Protein AF-A0A914RR86-F1 (afdb_monomer)

Radius of gyration: 35.26 Å; Cα contacts (8 Å, |Δi|>4): 53; chains: 1; bounding box: 55×38×125 Å

Mean predicted aligned error: 13.59 Å

Structure (mmCIF, N/CA/C/O backbone):
data_AF-A0A914RR86-F1
#
_entry.id   AF-A0A914RR86-F1
#
loop_
_atom_site.group_PDB
_atom_site.id
_atom_site.type_symbol
_atom_site.label_atom_id
_atom_site.label_alt_id
_atom_site.label_comp_id
_atom_site.label_asym_id
_atom_site.label_entity_id
_atom_site.label_seq_id
_atom_site.pdbx_PDB_ins_code
_atom_site.Cartn_x
_atom_site.Cartn_y
_atom_site.Cartn_z
_atom_site.occupancy
_atom_site.B_iso_or_equiv
_atom_site.auth_seq_id
_atom_site.auth_comp_id
_atom_site.auth_asym_id
_atom_site.auth_atom_id
_atom_site.pdbx_PDB_model_num
ATOM 1 N N . MET A 1 1 ? -2.344 14.791 76.109 1.00 55.75 1 MET A N 1
ATOM 2 C CA . MET A 1 1 ? -2.454 14.463 74.668 1.00 55.75 1 MET A CA 1
ATOM 3 C C . MET A 1 1 ? -3.786 14.993 74.168 1.00 55.75 1 MET A C 1
ATOM 5 O O . MET A 1 1 ? -4.791 14.742 74.818 1.00 55.75 1 MET A O 1
ATOM 9 N N . ASN A 1 2 ? -3.784 15.798 73.103 1.00 58.53 2 ASN A N 1
ATOM 10 C CA . ASN A 1 2 ? -4.954 16.569 72.677 1.00 58.53 2 ASN A CA 1
ATOM 11 C C . ASN A 1 2 ? -5.891 15.693 71.819 1.00 58.53 2 ASN A C 1
ATOM 13 O O . ASN A 1 2 ? -5.627 15.469 70.638 1.00 58.53 2 ASN A O 1
ATOM 17 N N . PHE A 1 3 ? -6.939 15.140 72.439 1.00 63.69 3 PHE A N 1
ATOM 18 C CA . PHE A 1 3 ? -7.850 14.145 71.844 1.00 63.69 3 PHE A CA 1
ATOM 19 C C . PHE A 1 3 ? -8.609 14.672 70.611 1.00 63.69 3 PHE A C 1
ATOM 21 O O . PHE A 1 3 ? -8.904 13.914 69.688 1.00 63.69 3 PHE A O 1
ATOM 28 N N . GLU A 1 4 ? -8.869 15.980 70.546 1.00 71.94 4 GLU A N 1
ATOM 29 C CA . GLU A 1 4 ? -9.559 16.614 69.414 1.00 71.94 4 GLU A CA 1
ATOM 30 C C . GLU A 1 4 ? -8.724 16.617 68.124 1.00 71.94 4 GLU A C 1
ATOM 32 O O . GLU A 1 4 ? -9.262 16.402 67.036 1.00 71.94 4 GLU A O 1
ATOM 37 N N . GLY A 1 5 ? -7.399 16.775 68.234 1.00 72.62 5 GLY A N 1
ATOM 38 C CA . GLY A 1 5 ? -6.499 16.774 67.075 1.00 72.62 5 GLY A CA 1
ATOM 39 C C . GLY A 1 5 ? -6.390 15.402 66.403 1.00 72.62 5 GLY A C 1
ATOM 40 O O . GLY A 1 5 ? -6.301 15.309 65.179 1.00 72.62 5 GLY A O 1
ATOM 41 N N . VAL A 1 6 ? -6.465 14.323 67.188 1.00 73.88 6 VAL A N 1
ATOM 42 C CA . VAL A 1 6 ? -6.421 12.942 66.675 1.00 73.88 6 VAL A CA 1
ATOM 43 C C . VAL A 1 6 ? -7.702 12.606 65.900 1.00 73.88 6 VAL A C 1
ATOM 45 O O . VAL A 1 6 ? -7.628 12.033 64.813 1.00 73.88 6 VAL A O 1
ATOM 48 N N . ASN A 1 7 ? -8.866 13.037 66.397 1.00 76.38 7 ASN A N 1
ATOM 49 C CA . ASN A 1 7 ? -10.151 12.837 65.720 1.00 76.38 7 ASN A CA 1
ATOM 50 C C . ASN A 1 7 ? -10.254 13.611 64.398 1.00 76.38 7 ASN A C 1
ATOM 52 O O . ASN A 1 7 ? -10.727 13.057 63.405 1.00 76.38 7 ASN A O 1
ATOM 56 N N . GLN A 1 8 ? -9.772 14.858 64.339 1.00 79.25 8 GLN A N 1
ATOM 57 C CA . GLN A 1 8 ? -9.746 15.611 63.077 1.00 79.25 8 GLN A CA 1
ATOM 58 C C . GLN A 1 8 ? -8.849 14.945 62.022 1.00 79.25 8 GLN A C 1
ATOM 60 O O . GLN A 1 8 ? -9.222 14.884 60.849 1.00 79.25 8 GLN A O 1
ATOM 65 N N . CYS A 1 9 ? -7.704 14.393 62.435 1.00 74.00 9 CYS A N 1
ATOM 66 C CA . CYS A 1 9 ? -6.780 13.701 61.538 1.00 74.00 9 CYS A CA 1
ATOM 67 C C . CYS A 1 9 ? -7.392 12.401 60.979 1.00 74.00 9 CYS A C 1
ATOM 69 O O . CYS A 1 9 ? -7.336 12.152 59.774 1.00 74.00 9 CYS A O 1
ATOM 71 N N . LEU A 1 10 ? -8.072 11.621 61.828 1.00 76.94 10 LEU A N 1
ATOM 72 C CA . LEU A 1 10 ? -8.816 10.419 61.427 1.00 76.94 10 LEU A CA 1
ATOM 73 C C . LEU A 1 10 ? -9.926 10.727 60.410 1.00 7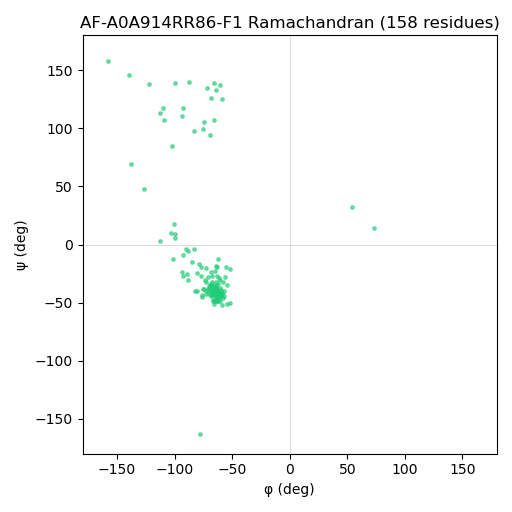6.94 10 LEU A C 1
ATOM 75 O O . LEU A 1 10 ? -10.061 10.029 59.402 1.00 76.94 10 LEU A O 1
ATOM 79 N N . VAL A 1 11 ? -10.686 11.805 60.624 1.00 79.50 11 VAL A N 1
ATOM 80 C CA . VAL A 1 11 ? -11.736 12.240 59.688 1.00 79.50 11 VAL A CA 1
ATOM 81 C C . VAL A 1 11 ? -11.138 12.717 58.359 1.00 79.50 11 VAL A C 1
ATOM 83 O O . VAL A 1 11 ? -11.670 12.390 57.296 1.00 79.50 11 VAL A O 1
ATOM 86 N N . ALA A 1 12 ? -10.021 13.449 58.384 1.00 79.38 12 ALA A N 1
ATOM 87 C CA . ALA A 1 12 ? -9.334 13.894 57.171 1.00 79.38 12 ALA A CA 1
ATOM 88 C C . ALA A 1 12 ? -8.814 12.710 56.334 1.00 79.38 12 ALA A C 1
ATOM 90 O O . ALA A 1 12 ? -9.043 12.672 55.123 1.00 79.38 12 ALA A O 1
ATOM 91 N N . MET A 1 13 ? -8.204 11.703 56.970 1.00 77.62 13 MET A N 1
ATOM 92 C CA . MET A 1 13 ? -7.744 10.485 56.290 1.00 77.62 13 MET A CA 1
ATOM 93 C C . MET A 1 13 ? -8.902 9.697 55.661 1.00 77.62 13 MET A C 1
ATOM 95 O O . MET A 1 13 ? -8.784 9.253 54.519 1.00 77.62 13 MET A O 1
ATOM 99 N N . GLY A 1 14 ? -10.044 9.586 56.351 1.00 79.94 14 GLY A N 1
ATOM 100 C CA . GLY A 1 14 ? -11.248 8.947 55.808 1.00 79.94 14 GLY A CA 1
ATOM 101 C C . GLY A 1 14 ? -11.837 9.675 54.591 1.00 79.94 14 GLY A C 1
ATOM 102 O O . GLY A 1 14 ? -12.328 9.043 53.657 1.00 79.94 14 GLY A O 1
ATOM 103 N N . ARG A 1 15 ? -11.754 11.011 54.552 1.00 79.94 15 ARG A N 1
ATOM 104 C CA . ARG A 1 15 ? -12.207 11.810 53.396 1.00 79.94 15 ARG A CA 1
ATOM 105 C C . ARG A 1 15 ? -11.286 11.646 52.189 1.00 79.94 15 ARG A C 1
ATOM 107 O O . ARG A 1 15 ? -11.779 11.566 51.065 1.00 79.94 15 ARG A O 1
ATOM 114 N N . ILE A 1 16 ? -9.975 11.564 52.416 1.00 80.12 16 ILE A N 1
ATOM 115 C CA . ILE A 1 16 ? -8.980 11.352 51.357 1.00 80.12 16 ILE A CA 1
ATOM 116 C C . ILE A 1 16 ? -9.114 9.942 50.770 1.00 80.12 16 ILE A C 1
ATOM 118 O O . ILE A 1 16 ? -9.149 9.804 49.550 1.00 80.12 16 ILE A O 1
ATOM 122 N N . SER A 1 17 ? -9.268 8.907 51.602 1.00 81.75 17 SER A N 1
ATOM 123 C CA . SER A 1 17 ? -9.444 7.528 51.122 1.00 81.75 17 SER A CA 1
ATOM 124 C C . SER A 1 17 ? -10.763 7.327 50.367 1.00 81.75 17 SER A C 1
ATOM 126 O O . SER A 1 17 ? -10.790 6.660 49.335 1.00 81.75 17 SER A O 1
ATOM 128 N N . ALA A 1 18 ? -11.856 7.954 50.815 1.00 82.25 18 ALA A N 1
ATOM 129 C CA . ALA A 1 18 ? -13.129 7.928 50.098 1.00 82.25 18 ALA A CA 1
ATOM 130 C C . ALA A 1 18 ? -13.048 8.653 48.742 1.00 82.25 18 ALA A C 1
ATOM 132 O O . ALA A 1 18 ? -13.657 8.214 47.763 1.00 82.25 18 ALA A O 1
ATOM 133 N N . PHE A 1 19 ? -12.289 9.751 48.674 1.00 87.19 19 PHE A N 1
ATOM 134 C CA . PHE A 1 19 ? -12.046 10.488 47.436 1.00 87.19 19 PHE A CA 1
ATOM 135 C C . PHE A 1 19 ? -11.218 9.670 46.437 1.00 87.19 19 PHE A C 1
ATOM 137 O O . PHE A 1 19 ? -11.633 9.525 45.286 1.00 87.19 19 PHE A O 1
ATOM 144 N N . THR A 1 20 ? -10.099 9.078 46.869 1.00 87.50 20 THR A N 1
ATOM 145 C CA . THR A 1 20 ? -9.252 8.253 45.993 1.00 87.50 20 THR A CA 1
ATOM 146 C C . THR A 1 20 ? -9.978 6.991 45.533 1.00 87.50 20 THR A C 1
ATOM 148 O O . THR A 1 20 ? -9.947 6.673 44.347 1.00 87.50 20 THR A O 1
ATOM 151 N N . TRP A 1 21 ? -10.732 6.331 46.419 1.00 87.12 21 TRP A N 1
ATOM 152 C CA . TRP A 1 21 ? -11.583 5.191 46.065 1.00 87.12 21 TRP A CA 1
ATOM 153 C C . TRP A 1 21 ? -12.619 5.551 44.993 1.00 87.12 2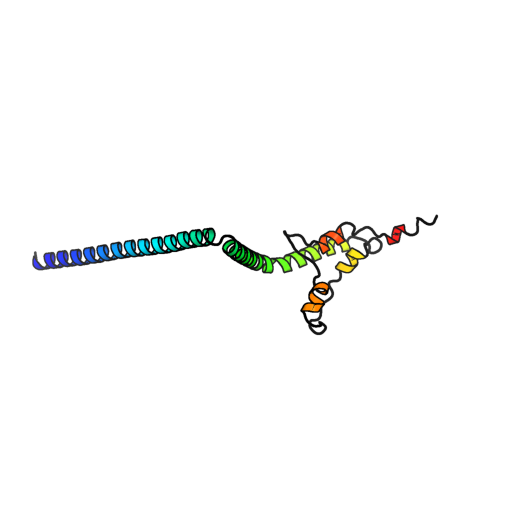1 TRP A C 1
ATOM 155 O O . TRP A 1 21 ? -12.765 4.844 43.995 1.00 87.12 21 TRP A O 1
ATOM 165 N N . ARG A 1 22 ? -13.309 6.691 45.149 1.00 90.00 22 ARG A N 1
ATOM 166 C CA . ARG A 1 22 ? -14.285 7.180 44.162 1.00 90.00 22 ARG A CA 1
ATOM 167 C C . ARG A 1 22 ? -13.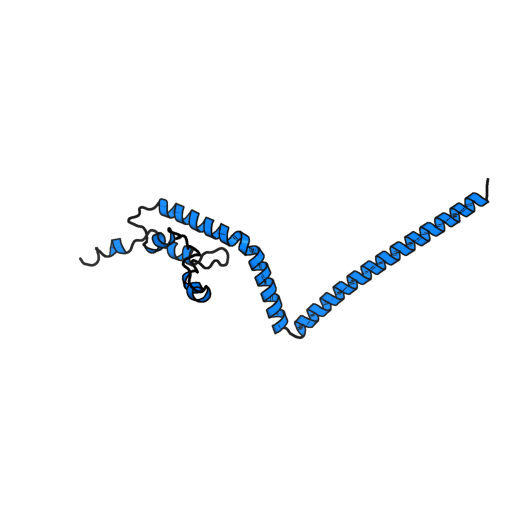633 7.439 42.804 1.00 90.00 22 ARG A C 1
ATOM 169 O O . ARG A 1 22 ? -14.229 7.112 41.780 1.00 90.00 22 ARG A O 1
ATOM 176 N N . TRP A 1 23 ? -12.440 8.027 42.795 1.00 91.94 23 TRP A N 1
ATOM 177 C CA . TRP A 1 23 ? -11.713 8.347 41.569 1.00 91.94 23 TRP A CA 1
ATOM 178 C C . TRP A 1 23 ? -11.251 7.081 40.833 1.00 91.94 23 TRP A C 1
ATOM 180 O O . TRP A 1 23 ? -11.468 6.970 39.629 1.00 91.94 23 TRP A O 1
ATOM 190 N N . CYS A 1 24 ? -10.733 6.081 41.556 1.00 92.38 24 CYS A N 1
ATOM 191 C CA . CYS A 1 24 ? -10.375 4.777 40.989 1.00 92.38 24 CYS A CA 1
ATOM 192 C C . CYS A 1 24 ? -11.576 4.064 40.353 1.00 92.38 24 CYS A C 1
ATOM 194 O O . CYS A 1 24 ? -11.460 3.552 39.243 1.00 92.38 24 CYS A O 1
ATOM 196 N N . LEU A 1 25 ? -12.743 4.068 41.010 1.00 90.94 25 LEU A N 1
ATOM 197 C CA . LEU A 1 25 ? -13.961 3.482 40.438 1.00 90.94 25 LEU A CA 1
ATOM 198 C C . LEU A 1 25 ? -14.375 4.185 39.142 1.00 90.94 25 LEU A C 1
ATOM 200 O O . LEU A 1 25 ? -14.636 3.522 38.145 1.00 90.94 25 LEU A O 1
ATOM 204 N N . ARG A 1 26 ? -14.357 5.524 39.124 1.00 92.62 26 ARG A N 1
ATOM 205 C CA . ARG A 1 26 ? -14.680 6.295 37.914 1.00 92.62 26 ARG A CA 1
ATOM 206 C C . ARG A 1 26 ? -13.706 6.047 36.774 1.00 92.62 26 ARG A C 1
ATOM 208 O O . ARG A 1 26 ? -14.129 5.981 35.626 1.00 92.62 26 ARG A O 1
ATOM 215 N N . PHE A 1 27 ? -12.422 5.908 37.084 1.00 94.44 27 PHE A N 1
ATOM 216 C CA . PHE A 1 27 ? -11.411 5.559 36.097 1.00 94.44 27 PHE A CA 1
ATOM 217 C C . PHE A 1 27 ? -11.686 4.172 35.504 1.00 94.44 27 PHE A C 1
ATOM 219 O O . PHE A 1 27 ? -11.721 4.024 34.286 1.00 94.44 27 PHE A O 1
ATOM 226 N N . VAL A 1 28 ? -11.965 3.173 36.345 1.00 94.81 28 VAL A N 1
ATOM 227 C CA . VAL A 1 28 ? -12.327 1.821 35.890 1.00 94.81 28 VAL A CA 1
ATOM 228 C C . VAL A 1 28 ? -13.594 1.839 35.032 1.00 94.81 28 VAL A C 1
ATOM 230 O O . VAL A 1 28 ? -13.613 1.213 33.975 1.00 94.81 28 VAL A O 1
ATOM 233 N N . ASP A 1 29 ? -14.631 2.569 35.442 1.00 95.25 29 ASP A N 1
ATOM 234 C CA . ASP A 1 29 ? -15.875 2.686 34.675 1.00 95.25 29 ASP A CA 1
ATOM 235 C C . ASP A 1 29 ? -15.658 3.392 33.330 1.00 95.25 29 ASP A C 1
ATOM 237 O O . ASP A 1 29 ? -16.193 2.958 32.313 1.00 95.25 29 ASP A O 1
ATOM 241 N N . TYR A 1 30 ? -14.816 4.428 33.289 1.00 94.94 30 TYR A N 1
ATOM 242 C CA . TYR A 1 30 ? -14.436 5.099 32.047 1.00 94.94 30 TYR A CA 1
ATOM 243 C C . TYR A 1 30 ? -13.743 4.143 31.071 1.00 94.94 30 TYR A C 1
ATOM 245 O O . TYR A 1 30 ? -14.143 4.052 29.912 1.00 94.94 30 TYR A O 1
ATOM 253 N N . TRP A 1 31 ? -12.756 3.374 31.539 1.00 97.12 31 TRP A N 1
ATOM 254 C CA . TRP A 1 31 ? -12.071 2.390 30.696 1.00 97.12 31 TRP A CA 1
ATOM 255 C C . TRP A 1 31 ? -12.987 1.255 30.245 1.00 97.12 31 TRP A C 1
ATOM 257 O O . TRP A 1 31 ? -12.877 0.805 29.105 1.00 97.12 31 TRP A O 1
ATOM 267 N N . LYS A 1 32 ? -13.920 0.816 31.099 1.00 95.44 32 LYS A N 1
ATOM 268 C CA . LYS A 1 32 ? -14.959 -0.144 30.703 1.00 95.44 32 LYS A CA 1
ATOM 269 C C . LYS A 1 32 ? -15.837 0.416 29.589 1.00 95.44 32 LYS A C 1
ATOM 271 O O . LYS A 1 32 ? -16.076 -0.295 28.619 1.00 95.44 32 LYS A O 1
ATOM 276 N N . ASN A 1 33 ? -16.275 1.668 29.702 1.00 96.06 33 ASN A N 1
ATOM 277 C CA . ASN A 1 33 ? -17.107 2.309 28.686 1.00 96.06 33 ASN A CA 1
ATOM 278 C C . ASN A 1 33 ? -16.350 2.477 27.367 1.00 96.06 33 ASN A C 1
ATOM 280 O O . ASN A 1 33 ? -16.865 2.070 26.334 1.00 96.06 33 ASN A O 1
ATOM 284 N N . ILE A 1 34 ? -15.097 2.941 27.409 1.00 95.75 34 ILE A N 1
ATOM 285 C CA . ILE A 1 34 ? -14.226 3.000 26.225 1.00 95.75 34 ILE A CA 1
ATOM 286 C C . ILE A 1 34 ? -14.115 1.631 25.562 1.00 95.75 34 ILE A C 1
ATOM 288 O O . ILE A 1 34 ? -14.318 1.502 24.357 1.00 95.75 34 ILE A O 1
ATOM 292 N N . GLY A 1 35 ? -13.785 0.596 26.338 1.00 96.06 35 GLY A N 1
ATOM 293 C CA . GLY A 1 35 ? -13.639 -0.751 25.798 1.00 96.06 35 GLY A CA 1
ATOM 294 C C . GLY A 1 35 ? -14.935 -1.249 25.161 1.00 96.06 35 GLY A C 1
ATOM 295 O O . GLY A 1 35 ? -14.908 -1.879 24.104 1.00 96.06 3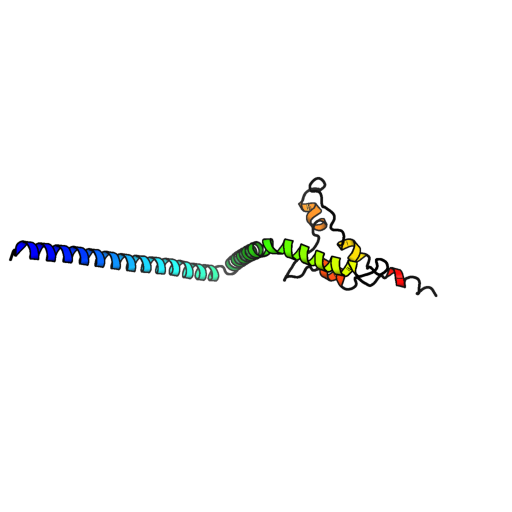5 GLY A O 1
ATOM 296 N N . ASN A 1 36 ? -16.074 -0.933 25.775 1.00 96.25 36 ASN A N 1
ATOM 297 C CA . ASN A 1 36 ? -17.379 -1.316 25.262 1.00 96.25 36 ASN A CA 1
ATOM 298 C C . ASN A 1 36 ? -17.757 -0.548 23.982 1.00 96.25 36 ASN A C 1
ATOM 300 O O . ASN A 1 36 ? -18.324 -1.150 23.071 1.00 96.25 36 ASN A O 1
ATOM 304 N N . ASP A 1 37 ? -17.381 0.725 23.861 1.00 95.75 37 ASP A N 1
ATOM 305 C CA . ASP A 1 37 ? -17.583 1.521 22.645 1.00 95.75 37 ASP A CA 1
ATOM 306 C C . ASP A 1 37 ? -16.764 0.963 21.476 1.00 95.75 37 ASP A C 1
ATOM 308 O O . ASP A 1 37 ? -17.314 0.680 20.411 1.00 95.75 37 ASP A O 1
ATOM 312 N N . TYR A 1 38 ? -15.472 0.684 21.681 1.00 93.31 38 TYR A N 1
ATOM 313 C CA . TYR A 1 38 ? -14.639 0.056 20.647 1.00 93.31 38 TYR A CA 1
ATOM 314 C C . TYR A 1 38 ? -15.148 -1.335 20.260 1.00 93.31 38 TYR A C 1
ATOM 316 O O . TYR A 1 38 ? -15.170 -1.685 19.080 1.00 93.31 38 TYR A O 1
ATOM 324 N N . ARG A 1 39 ? -15.605 -2.129 21.237 1.00 94.94 39 ARG A N 1
ATOM 325 C CA . ARG A 1 39 ? -16.240 -3.424 20.969 1.00 94.94 39 ARG A CA 1
ATOM 326 C C . ARG A 1 39 ? -17.485 -3.263 20.099 1.00 94.94 39 ARG A C 1
ATOM 328 O O . ARG A 1 39 ? -17.670 -4.057 19.181 1.00 94.94 39 ARG A O 1
ATOM 335 N N . THR A 1 40 ? -18.316 -2.265 20.384 1.00 95.56 40 THR A N 1
ATOM 336 C CA . THR A 1 40 ? -19.548 -1.984 19.633 1.00 95.56 40 THR A CA 1
ATOM 337 C C . THR A 1 40 ? -19.222 -1.630 18.187 1.00 95.56 40 THR A C 1
ATOM 339 O O . THR A 1 40 ? -19.725 -2.288 17.284 1.00 95.56 40 THR A O 1
ATOM 342 N N . VAL A 1 41 ? -18.268 -0.720 17.963 1.00 95.56 41 VAL A N 1
ATOM 343 C CA . VAL A 1 41 ? -17.795 -0.372 16.612 1.00 95.56 41 VAL A CA 1
ATOM 344 C C . VAL A 1 41 ? -17.277 -1.601 15.863 1.00 95.56 41 VAL A C 1
ATOM 346 O O . VAL A 1 41 ? -17.625 -1.803 14.705 1.00 95.56 41 VAL A O 1
ATOM 349 N N . CYS A 1 42 ? -16.484 -2.465 16.504 1.00 92.69 42 CYS A N 1
ATOM 350 C CA . CYS A 1 42 ? -16.001 -3.692 15.864 1.00 92.69 42 CYS A CA 1
ATOM 351 C C . CYS A 1 42 ? -17.146 -4.633 15.460 1.00 92.69 42 CYS A C 1
ATOM 353 O O . CYS A 1 42 ? -17.126 -5.194 14.363 1.00 92.69 42 CYS A O 1
ATOM 355 N N . VAL A 1 43 ? -18.140 -4.814 16.333 1.00 94.69 43 VAL A N 1
ATOM 356 C CA . VAL A 1 43 ? -19.317 -5.645 16.042 1.00 94.69 43 VAL A CA 1
ATOM 357 C C . VAL A 1 43 ? -20.129 -5.047 14.892 1.00 94.69 43 VAL A C 1
ATOM 359 O O . VAL A 1 43 ? -20.513 -5.792 13.991 1.00 94.69 43 VAL A O 1
ATOM 362 N N . ASP A 1 44 ? -20.303 -3.727 14.863 1.00 92.75 44 ASP A N 1
ATOM 363 C CA . ASP A 1 44 ? -21.024 -3.018 13.803 1.00 92.75 44 ASP A CA 1
ATOM 364 C C . ASP A 1 44 ? -20.288 -3.084 12.461 1.00 92.75 44 ASP A C 1
ATOM 366 O O . ASP A 1 44 ? -20.912 -3.312 11.427 1.00 92.75 44 ASP A O 1
ATOM 370 N N . VAL A 1 45 ? -18.955 -2.969 12.453 1.00 91.25 45 VAL A N 1
ATOM 371 C CA . VAL A 1 45 ? -18.134 -3.139 11.241 1.00 91.25 45 VAL A CA 1
ATOM 372 C C . VAL A 1 45 ? -18.282 -4.558 10.691 1.00 91.25 45 VAL A C 1
ATOM 374 O O . VAL A 1 45 ? -18.515 -4.739 9.495 1.00 91.25 45 VAL A O 1
ATOM 377 N N . ILE A 1 46 ? -18.199 -5.577 11.553 1.00 92.94 46 ILE A N 1
ATOM 378 C CA . ILE A 1 46 ? -18.388 -6.977 11.147 1.00 92.94 46 ILE A CA 1
ATOM 379 C C . ILE A 1 46 ? -19.818 -7.203 10.634 1.00 92.94 46 ILE A C 1
ATOM 381 O O . ILE A 1 46 ? -20.003 -7.891 9.627 1.00 92.94 46 ILE A O 1
ATOM 385 N N . GLY A 1 47 ? -20.818 -6.621 11.300 1.00 91.75 47 GLY A N 1
ATOM 386 C CA . GLY A 1 47 ? -22.214 -6.637 10.869 1.00 91.75 47 GLY A CA 1
ATOM 387 C C . GLY A 1 47 ? -22.387 -6.016 9.485 1.00 91.75 47 GLY A C 1
ATOM 388 O O . GLY A 1 47 ? -22.879 -6.680 8.575 1.00 91.75 47 GLY A O 1
ATOM 389 N N . GLY A 1 48 ? -21.872 -4.804 9.277 1.00 88.38 48 GLY A N 1
ATOM 390 C CA . GLY A 1 48 ? -21.927 -4.094 7.998 1.00 88.38 48 GLY A CA 1
ATOM 391 C C . GLY A 1 48 ? -21.234 -4.844 6.855 1.00 88.38 48 GLY A C 1
ATOM 392 O O . GLY A 1 48 ? -21.754 -4.886 5.736 1.00 88.38 48 GLY A O 1
ATOM 393 N N . CYS A 1 49 ? -20.113 -5.516 7.138 1.00 89.00 49 CYS A N 1
ATOM 394 C CA . CYS A 1 49 ? -19.444 -6.402 6.182 1.00 89.00 49 CYS A CA 1
ATOM 395 C C . CYS A 1 49 ? -20.305 -7.615 5.796 1.00 89.00 49 CYS A C 1
ATOM 397 O O . CYS A 1 49 ? -20.286 -8.027 4.637 1.00 89.00 49 CYS A O 1
ATOM 399 N N . LYS A 1 50 ? -21.072 -8.182 6.737 1.00 92.25 50 LYS A N 1
ATOM 400 C CA . LYS A 1 50 ? -21.986 -9.305 6.467 1.00 92.25 50 LYS A CA 1
ATOM 401 C C . LYS A 1 50 ? -23.253 -8.871 5.734 1.00 92.25 50 LYS A C 1
ATOM 403 O O . LYS A 1 50 ? -23.715 -9.593 4.858 1.00 92.25 50 LYS A O 1
ATOM 408 N N . GLU A 1 51 ? -23.804 -7.709 6.069 1.00 94.62 51 GLU A N 1
ATOM 409 C CA . GLU A 1 51 ? -25.031 -7.192 5.454 1.00 94.62 51 GLU A CA 1
ATOM 410 C C . GLU A 1 51 ? -24.832 -6.807 3.987 1.00 94.62 51 GLU A C 1
ATOM 412 O O . GLU A 1 51 ? -25.724 -6.996 3.159 1.00 94.62 51 GLU A O 1
ATOM 417 N N . ARG A 1 52 ? -23.676 -6.221 3.653 1.00 92.19 52 ARG A N 1
ATOM 418 C CA . ARG A 1 52 ? -23.395 -5.702 2.307 1.00 92.19 52 ARG A CA 1
ATOM 419 C C . ARG A 1 52 ? -21.973 -6.050 1.873 1.00 92.19 52 ARG A C 1
ATOM 421 O O . ARG A 1 52 ? -21.157 -5.139 1.694 1.00 92.19 52 ARG A O 1
ATOM 428 N N . PRO A 1 53 ? -21.683 -7.338 1.620 1.00 91.44 53 PRO A N 1
ATOM 429 C CA . PRO A 1 53 ? -20.326 -7.803 1.348 1.00 91.44 53 PRO A CA 1
ATOM 430 C C . PRO A 1 53 ? -19.700 -7.081 0.154 1.00 91.44 53 PRO A C 1
ATOM 432 O O . PRO A 1 53 ? -18.560 -6.649 0.238 1.00 91.44 53 PRO A O 1
ATOM 435 N N . VAL A 1 54 ? -20.468 -6.836 -0.913 1.00 94.00 54 VAL A N 1
ATOM 436 C CA . VAL A 1 54 ? -19.965 -6.157 -2.121 1.00 94.00 54 VAL A CA 1
ATOM 437 C C . VAL A 1 54 ? -19.587 -4.694 -1.858 1.00 94.00 54 VAL A C 1
ATOM 439 O O . VAL A 1 54 ? -18.588 -4.206 -2.374 1.00 94.00 54 VAL A O 1
ATOM 442 N N . LYS A 1 55 ? -20.360 -3.961 -1.045 1.00 89.75 55 LYS A N 1
ATOM 443 C CA . LYS A 1 55 ? -20.034 -2.557 -0.735 1.00 89.75 55 LYS A CA 1
ATOM 444 C C . LYS A 1 55 ? -18.841 -2.464 0.210 1.00 89.75 55 LYS A C 1
ATOM 446 O O . LYS A 1 55 ? -17.983 -1.611 0.013 1.00 89.75 55 LYS A O 1
ATOM 451 N N . ALA A 1 56 ? -18.777 -3.355 1.198 1.00 92.31 56 ALA A N 1
ATOM 452 C CA . ALA A 1 56 ? -17.655 -3.432 2.123 1.00 92.31 56 ALA A CA 1
ATOM 453 C C . ALA A 1 56 ? -16.348 -3.772 1.398 1.00 92.31 56 ALA A C 1
ATOM 455 O O . ALA A 1 56 ? -15.341 -3.111 1.638 1.00 92.31 56 ALA A O 1
ATOM 456 N N . THR A 1 57 ? -16.364 -4.731 0.463 1.00 92.12 57 THR A N 1
ATOM 457 C CA . THR A 1 57 ? -15.171 -5.070 -0.322 1.00 92.12 57 THR A CA 1
ATOM 458 C C . THR A 1 57 ? -14.723 -3.912 -1.200 1.00 92.12 57 THR A C 1
ATOM 460 O O . THR A 1 57 ? -13.538 -3.613 -1.187 1.00 92.12 57 THR A O 1
ATOM 463 N N . MET A 1 58 ? -15.636 -3.210 -1.885 1.00 94.38 58 MET A N 1
ATOM 464 C CA . MET A 1 58 ? -15.286 -2.023 -2.684 1.00 94.38 58 MET A CA 1
ATOM 465 C C . MET A 1 58 ? -14.633 -0.913 -1.848 1.00 94.38 58 MET A C 1
ATOM 467 O O . MET A 1 58 ? -13.662 -0.298 -2.281 1.00 94.38 58 MET A O 1
ATOM 471 N N . ILE A 1 59 ? -15.149 -0.648 -0.645 1.00 90.19 59 ILE A N 1
ATOM 472 C CA . ILE A 1 59 ? -14.586 0.376 0.247 1.00 90.19 59 ILE A CA 1
ATOM 473 C C . ILE A 1 59 ? -13.230 -0.079 0.802 1.00 90.19 59 ILE A C 1
ATOM 475 O O . ILE A 1 59 ? -12.285 0.708 0.837 1.00 90.19 59 ILE A O 1
ATOM 479 N N . ALA A 1 60 ? -13.110 -1.347 1.205 1.00 93.00 60 ALA A N 1
ATOM 480 C CA . ALA A 1 60 ? -11.870 -1.905 1.735 1.00 93.00 60 ALA A CA 1
ATOM 481 C C . ALA A 1 60 ? -10.753 -1.930 0.681 1.00 93.00 60 ALA A C 1
ATOM 483 O O . ALA A 1 60 ? -9.622 -1.554 0.986 1.00 93.00 60 ALA A O 1
ATOM 484 N N . THR A 1 61 ? -11.059 -2.314 -0.563 1.00 93.38 61 THR A N 1
ATOM 485 C CA . THR A 1 61 ? -10.087 -2.276 -1.662 1.00 93.38 61 THR A CA 1
ATOM 486 C C . THR A 1 61 ? -9.681 -0.848 -2.003 1.00 93.38 61 THR A C 1
ATOM 488 O O . THR A 1 61 ? -8.495 -0.604 -2.202 1.00 93.38 61 THR A O 1
ATOM 491 N N . ALA A 1 62 ? -10.613 0.109 -2.008 1.00 94.25 62 ALA A N 1
ATOM 492 C CA . ALA A 1 62 ? -10.293 1.519 -2.235 1.00 94.25 62 ALA A CA 1
ATOM 493 C C . ALA A 1 62 ? -9.371 2.091 -1.141 1.00 94.25 62 ALA A C 1
ATOM 495 O O . ALA A 1 62 ? -8.381 2.753 -1.452 1.00 94.25 62 ALA A O 1
ATOM 496 N N . LEU A 1 63 ? -9.648 1.794 0.133 1.00 91.81 63 LEU A N 1
ATOM 497 C CA . LEU A 1 63 ? -8.792 2.184 1.260 1.00 91.81 63 LEU A CA 1
ATOM 498 C C . LEU A 1 63 ? -7.404 1.540 1.182 1.00 91.81 63 LEU A C 1
ATOM 500 O O . LEU A 1 63 ? -6.404 2.223 1.390 1.00 91.81 63 LEU A O 1
ATOM 504 N N . ALA A 1 64 ? -7.332 0.249 0.849 1.00 90.56 64 ALA A N 1
ATOM 505 C CA . ALA A 1 64 ? -6.064 -0.452 0.674 1.00 90.56 64 ALA A CA 1
ATOM 506 C C . ALA A 1 64 ? -5.248 0.126 -0.492 1.00 90.56 64 ALA A C 1
ATOM 508 O O . ALA A 1 64 ? -4.045 0.330 -0.351 1.00 90.56 64 ALA A O 1
ATOM 509 N N . ALA A 1 65 ? -5.896 0.449 -1.615 1.00 87.56 65 ALA A N 1
ATOM 510 C CA . ALA A 1 65 ? -5.251 1.079 -2.761 1.00 87.56 65 ALA A CA 1
ATOM 511 C C . ALA A 1 65 ? -4.721 2.480 -2.424 1.00 87.56 65 ALA A C 1
ATOM 513 O O . ALA A 1 65 ? -3.593 2.800 -2.785 1.00 87.56 65 ALA A O 1
ATOM 514 N N . LEU A 1 66 ? -5.486 3.293 -1.687 1.00 84.19 66 LEU A N 1
ATOM 515 C CA . LEU A 1 66 ? -5.041 4.610 -1.218 1.00 84.19 66 LEU A CA 1
ATOM 516 C C . LEU A 1 66 ? -3.851 4.509 -0.260 1.00 84.19 66 LEU A C 1
ATOM 518 O O . LEU A 1 66 ? -2.888 5.258 -0.407 1.00 84.19 66 LEU A O 1
ATOM 522 N N . ALA A 1 67 ? -3.891 3.574 0.691 1.00 86.31 67 ALA A N 1
ATOM 523 C CA . ALA A 1 67 ? -2.785 3.340 1.616 1.00 86.31 67 ALA A CA 1
ATOM 524 C C . ALA A 1 67 ? -1.525 2.848 0.885 1.00 86.31 67 ALA A C 1
ATOM 526 O O . ALA A 1 67 ? -0.427 3.336 1.148 1.00 86.31 67 ALA A O 1
ATOM 527 N N . TYR A 1 68 ? -1.686 1.930 -0.071 1.00 80.25 68 TYR A N 1
ATOM 528 C CA . TYR A 1 68 ? -0.594 1.443 -0.909 1.00 80.25 68 TYR A CA 1
ATOM 529 C C . TYR A 1 68 ? -0.006 2.559 -1.777 1.00 80.25 68 TYR A C 1
ATOM 531 O O . TYR A 1 68 ? 1.208 2.726 -1.817 1.00 80.25 68 TYR A O 1
ATOM 539 N N . ALA A 1 69 ? -0.851 3.372 -2.414 1.00 74.38 69 ALA A N 1
ATOM 540 C CA . ALA A 1 69 ? -0.413 4.505 -3.218 1.00 74.38 69 ALA A CA 1
ATOM 541 C C . ALA A 1 69 ? 0.323 5.550 -2.368 1.00 74.38 69 ALA A C 1
ATOM 543 O O . ALA A 1 69 ? 1.385 6.005 -2.771 1.00 74.38 69 ALA A O 1
ATOM 544 N N . ALA A 1 70 ? -0.181 5.889 -1.178 1.00 74.75 70 ALA A N 1
ATOM 545 C CA . ALA A 1 70 ? 0.484 6.827 -0.271 1.00 74.75 70 ALA A CA 1
ATOM 546 C C . ALA A 1 70 ? 1.844 6.310 0.230 1.00 74.75 70 ALA A C 1
ATOM 548 O O . ALA A 1 70 ? 2.758 7.101 0.447 1.00 74.75 70 ALA A O 1
ATOM 549 N N . TYR A 1 71 ? 1.987 4.992 0.395 1.00 75.12 71 TYR A N 1
ATOM 550 C CA . TYR A 1 71 ? 3.261 4.360 0.732 1.00 75.12 71 TYR A CA 1
ATOM 551 C C . TYR A 1 71 ? 4.230 4.316 -0.463 1.00 75.12 71 TYR A C 1
ATOM 553 O O . TYR A 1 71 ? 5.427 4.523 -0.289 1.00 75.12 71 TYR A O 1
ATOM 561 N N . PHE A 1 72 ? 3.723 4.071 -1.675 1.00 70.06 72 PHE A N 1
ATOM 562 C CA . PHE A 1 72 ? 4.535 3.818 -2.867 1.00 70.06 72 PHE A CA 1
ATOM 563 C C . PHE A 1 72 ? 4.929 5.101 -3.629 1.00 70.06 72 PHE A C 1
ATOM 565 O O . PHE A 1 72 ? 6.011 5.169 -4.198 1.00 70.06 72 PHE A O 1
ATOM 572 N N . THR A 1 73 ? 4.130 6.174 -3.618 1.00 59.91 73 THR A N 1
ATOM 573 C CA . THR A 1 73 ? 4.408 7.391 -4.418 1.00 59.91 73 THR A CA 1
ATOM 574 C C . THR A 1 73 ? 5.727 8.090 -4.081 1.00 59.91 73 THR A C 1
ATOM 576 O O . THR A 1 73 ? 6.343 8.670 -4.973 1.00 59.91 73 THR A O 1
ATOM 579 N N . GLY A 1 74 ? 6.194 8.017 -2.830 1.00 62.78 74 GLY A N 1
ATOM 580 C CA . GLY A 1 74 ? 7.479 8.593 -2.419 1.00 62.78 74 GLY A CA 1
ATOM 581 C C . GLY A 1 74 ? 8.706 7.822 -2.927 1.00 62.78 74 GLY A C 1
ATOM 582 O O . GLY A 1 74 ? 9.732 8.437 -3.208 1.00 62.78 74 GLY A O 1
ATOM 583 N N . CYS A 1 75 ? 8.608 6.497 -3.078 1.00 63.00 75 CYS A N 1
ATOM 584 C CA . CYS A 1 75 ? 9.700 5.653 -3.577 1.00 63.00 75 CYS A CA 1
ATOM 585 C C . CYS A 1 75 ? 9.654 5.439 -5.094 1.00 63.00 75 CYS A C 1
ATOM 587 O O . CYS A 1 75 ? 10.708 5.336 -5.706 1.00 63.00 75 CYS A O 1
ATOM 589 N N . VAL A 1 76 ? 8.480 5.500 -5.729 1.00 72.50 76 VAL A N 1
ATOM 590 C CA . VAL A 1 76 ? 8.298 5.284 -7.178 1.00 72.50 76 VAL A CA 1
ATOM 591 C C . VAL A 1 76 ? 9.214 6.136 -8.045 1.00 72.50 76 VAL A C 1
ATOM 593 O O . VAL A 1 76 ? 9.880 5.614 -8.935 1.00 72.50 76 VAL A O 1
ATOM 596 N N . ILE A 1 77 ? 9.257 7.448 -7.803 1.00 68.81 77 ILE A N 1
ATOM 597 C CA . ILE A 1 77 ? 10.065 8.350 -8.634 1.00 68.81 77 ILE A CA 1
ATOM 598 C C . ILE A 1 77 ? 11.551 8.032 -8.445 1.00 68.81 77 ILE A C 1
ATOM 600 O O . ILE A 1 77 ? 12.302 7.978 -9.415 1.00 68.81 77 ILE A O 1
ATOM 604 N N . MET A 1 78 ? 11.971 7.779 -7.204 1.00 71.94 78 MET A N 1
ATOM 605 C CA . MET A 1 78 ? 13.365 7.479 -6.892 1.00 71.94 78 MET A CA 1
ATOM 606 C C . MET A 1 78 ? 13.798 6.128 -7.478 1.00 71.94 78 MET A C 1
ATOM 608 O O . MET A 1 78 ? 14.854 6.038 -8.099 1.00 71.94 78 MET A O 1
ATOM 612 N N . ASP A 1 79 ? 12.958 5.103 -7.360 1.00 80.00 79 ASP A N 1
ATOM 613 C CA . ASP A 1 79 ? 13.206 3.766 -7.900 1.00 80.00 79 ASP A CA 1
ATOM 614 C C . ASP A 1 79 ? 13.273 3.782 -9.434 1.00 80.00 79 ASP A C 1
ATOM 616 O O . ASP A 1 79 ? 14.110 3.099 -10.025 1.00 80.00 79 ASP A O 1
ATOM 620 N N . MET A 1 80 ? 12.440 4.596 -10.095 1.00 80.38 80 MET A N 1
ATOM 621 C CA . MET A 1 80 ? 12.497 4.798 -11.548 1.00 80.38 80 MET A CA 1
ATOM 622 C C . MET A 1 80 ? 13.814 5.436 -11.983 1.00 80.38 80 MET A C 1
ATOM 624 O O . MET A 1 80 ? 14.468 4.960 -12.910 1.00 80.38 80 MET A O 1
ATOM 628 N N . LEU A 1 81 ? 14.215 6.513 -11.307 1.00 81.62 81 LEU A N 1
ATOM 629 C CA . LEU A 1 81 ? 15.443 7.234 -11.633 1.00 81.62 81 LEU A CA 1
ATOM 630 C C . LEU A 1 81 ? 16.686 6.374 -11.384 1.00 81.62 81 LEU A C 1
ATOM 632 O O . LEU A 1 81 ? 17.612 6.394 -12.198 1.00 81.62 81 LEU A O 1
ATOM 636 N N . ASN A 1 82 ? 16.691 5.578 -10.314 1.00 85.69 82 ASN A N 1
ATOM 637 C CA . ASN A 1 82 ? 17.760 4.622 -10.036 1.00 85.69 82 ASN A CA 1
ATOM 638 C C . ASN A 1 82 ? 17.837 3.544 -11.124 1.00 85.69 82 ASN A C 1
ATOM 640 O O . ASN A 1 82 ? 18.907 3.346 -11.699 1.00 85.69 82 ASN A O 1
ATOM 644 N N . ALA A 1 83 ? 16.705 2.933 -11.494 1.00 84.75 83 ALA A N 1
ATOM 645 C CA . ALA A 1 83 ? 16.659 1.933 -12.560 1.00 84.75 83 ALA A CA 1
ATOM 646 C C . ALA A 1 83 ? 17.155 2.496 -13.905 1.00 84.75 83 ALA A C 1
ATOM 648 O O . ALA A 1 83 ? 17.929 1.848 -14.608 1.00 84.75 83 ALA A O 1
ATOM 649 N N . LEU A 1 84 ? 16.773 3.727 -14.256 1.00 85.19 84 LEU A N 1
ATOM 650 C CA . LEU A 1 84 ? 17.278 4.402 -15.455 1.00 85.19 84 LEU A CA 1
ATOM 651 C C . LEU A 1 84 ? 18.787 4.673 -15.377 1.00 85.19 84 LEU A C 1
ATOM 653 O O . LEU A 1 84 ? 19.493 4.548 -16.380 1.00 85.19 84 LEU A O 1
ATOM 657 N N . THR A 1 85 ? 19.290 5.041 -14.200 1.00 86.06 85 THR A N 1
ATOM 658 C CA . THR A 1 85 ? 20.713 5.333 -13.979 1.00 86.06 85 THR A CA 1
ATOM 659 C C . THR A 1 85 ? 21.568 4.078 -14.127 1.00 86.06 85 THR A C 1
ATOM 661 O O . THR A 1 85 ? 22.552 4.103 -14.864 1.00 86.06 85 THR A O 1
ATOM 664 N N . GLU A 1 86 ? 21.172 2.968 -13.505 1.00 88.19 86 GLU A N 1
ATOM 665 C CA . GLU A 1 86 ? 21.874 1.681 -13.609 1.00 88.19 86 GLU A CA 1
ATOM 666 C C . GLU A 1 86 ? 21.926 1.185 -15.058 1.00 88.19 86 GLU A C 1
ATOM 668 O O . GLU A 1 86 ? 22.972 0.794 -15.574 1.00 88.19 86 GLU A O 1
ATOM 673 N N . ARG A 1 87 ? 20.801 1.266 -15.770 1.00 86.38 87 ARG A N 1
ATOM 674 C CA . ARG A 1 87 ? 20.715 0.837 -17.169 1.00 86.38 87 ARG A CA 1
ATOM 675 C C . ARG A 1 87 ? 21.516 1.730 -18.111 1.00 86.38 87 ARG A C 1
ATOM 677 O O . ARG A 1 87 ? 22.146 1.233 -19.043 1.00 86.38 87 ARG A O 1
ATOM 684 N N . ARG A 1 88 ? 21.582 3.033 -17.826 1.00 86.69 88 ARG A N 1
ATOM 685 C CA . ARG A 1 88 ? 22.491 3.954 -18.516 1.00 86.69 88 ARG A CA 1
ATOM 686 C C . ARG A 1 88 ? 23.950 3.557 -18.305 1.00 86.69 88 ARG A C 1
ATOM 688 O O . ARG A 1 88 ? 24.707 3.593 -19.267 1.00 86.69 88 ARG A O 1
ATOM 695 N N . GLN A 1 89 ? 24.349 3.180 -17.088 1.00 90.19 89 GLN A N 1
ATOM 696 C CA . GLN A 1 89 ? 25.724 2.738 -16.824 1.00 90.19 89 GLN A CA 1
ATOM 697 C C . GLN A 1 89 ? 26.084 1.505 -17.656 1.00 90.19 89 GLN A C 1
ATOM 699 O O . GLN A 1 89 ? 27.166 1.469 -18.233 1.00 90.19 89 GLN A O 1
ATOM 704 N N . VAL A 1 90 ? 25.165 0.543 -17.778 1.00 88.69 90 VAL A N 1
ATOM 705 C CA . VAL A 1 90 ? 25.358 -0.644 -18.625 1.00 88.69 90 VAL A CA 1
ATOM 706 C C . VAL A 1 90 ? 25.525 -0.261 -20.098 1.00 88.69 90 VAL A C 1
ATOM 708 O O . VAL A 1 90 ? 26.434 -0.761 -20.752 1.00 88.69 90 VAL A O 1
ATOM 711 N N . MET A 1 91 ? 24.720 0.673 -20.610 1.00 85.88 91 MET A N 1
ATOM 712 C CA . MET A 1 91 ? 24.838 1.123 -22.004 1.00 85.88 91 MET A CA 1
ATOM 713 C C . MET A 1 91 ? 26.120 1.898 -22.301 1.00 85.88 91 MET A C 1
ATOM 715 O O . MET A 1 91 ? 26.586 1.890 -23.428 1.00 85.88 91 MET A O 1
ATOM 719 N N . VAL A 1 92 ? 26.721 2.563 -21.312 1.00 87.88 92 VAL A N 1
ATOM 720 C CA . VAL A 1 92 ? 28.008 3.256 -21.508 1.00 87.88 92 VAL A CA 1
ATOM 721 C C . VAL A 1 92 ? 29.160 2.267 -21.732 1.00 87.88 92 VAL A C 1
ATOM 723 O O . VAL A 1 92 ? 30.172 2.636 -22.325 1.00 87.88 92 VAL A O 1
ATOM 726 N N . LEU A 1 93 ? 29.025 1.020 -21.270 1.00 89.75 93 LEU A N 1
ATOM 727 C CA . LEU A 1 93 ? 30.046 -0.021 -21.441 1.00 89.75 93 LEU A CA 1
ATOM 728 C C . LEU A 1 93 ? 30.042 -0.642 -22.839 1.00 89.75 93 LEU A C 1
ATOM 730 O O . LEU A 1 93 ? 31.009 -1.307 -23.212 1.00 89.75 93 LEU A O 1
ATOM 734 N N . VAL A 1 94 ? 28.963 -0.454 -23.592 1.00 88.38 94 VAL A N 1
ATOM 735 C CA . VAL A 1 94 ? 28.777 -1.054 -24.905 1.00 88.38 94 VAL A CA 1
ATOM 736 C C . VAL A 1 94 ? 29.109 -0.011 -25.988 1.00 88.38 94 VAL A C 1
ATOM 738 O O . VAL A 1 94 ? 28.830 1.177 -25.819 1.00 88.38 94 VAL A O 1
ATOM 741 N N . PRO A 1 95 ? 29.792 -0.391 -2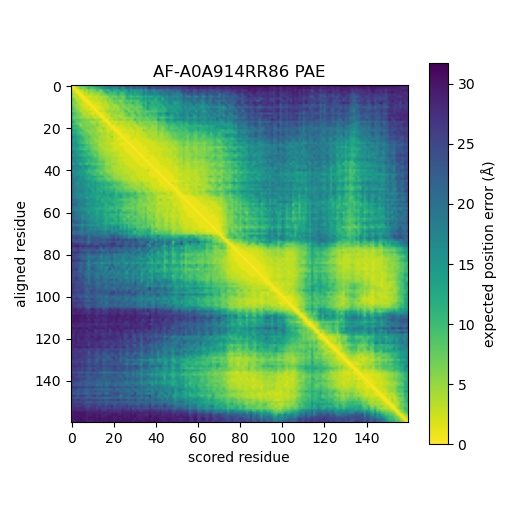7.084 1.00 87.75 95 PRO A N 1
ATOM 742 C CA . PRO A 1 95 ? 29.990 0.502 -28.218 1.00 87.75 95 PRO A CA 1
ATOM 743 C C . PRO A 1 95 ? 28.665 0.826 -28.914 1.00 87.75 95 PRO A C 1
ATOM 745 O O . PRO A 1 95 ? 27.883 -0.075 -29.204 1.00 87.75 95 PRO A O 1
ATOM 748 N N . ASN A 1 96 ? 28.481 2.089 -29.309 1.00 84.94 96 ASN A N 1
ATOM 749 C CA . ASN A 1 96 ? 27.262 2.549 -29.991 1.00 84.94 96 ASN A CA 1
ATOM 750 C C . ASN A 1 96 ? 26.908 1.764 -31.276 1.00 84.94 96 ASN A C 1
ATOM 752 O O . ASN A 1 96 ? 25.774 1.855 -31.725 1.00 84.94 96 ASN A O 1
ATOM 756 N N . SER A 1 97 ? 27.848 1.037 -31.899 1.00 85.12 97 SER A N 1
ATOM 757 C CA . SER A 1 97 ? 27.583 0.251 -33.116 1.00 85.12 97 SER A CA 1
ATOM 758 C C . SER A 1 97 ? 26.682 -0.960 -32.865 1.00 85.12 97 SER A C 1
ATOM 760 O O . SER A 1 97 ? 25.834 -1.255 -33.699 1.00 85.12 97 SER A O 1
ATOM 762 N N . ILE A 1 98 ? 26.815 -1.596 -31.696 1.00 83.62 98 ILE A N 1
ATOM 763 C CA . ILE A 1 98 ? 26.057 -2.800 -31.320 1.00 83.62 98 ILE A CA 1
ATOM 764 C C . ILE A 1 98 ? 24.864 -2.479 -30.404 1.00 83.62 98 ILE A C 1
ATOM 766 O O . ILE A 1 98 ? 24.247 -3.378 -29.842 1.00 83.62 98 ILE A O 1
ATOM 770 N N . HIS A 1 99 ? 24.536 -1.197 -30.215 1.00 86.38 99 HIS A N 1
ATOM 771 C CA . HIS A 1 99 ? 23.366 -0.807 -29.431 1.00 86.38 99 HIS A CA 1
ATOM 772 C C . HIS A 1 99 ? 22.082 -1.128 -30.182 1.00 86.38 99 HIS A C 1
ATOM 774 O O . HIS A 1 99 ? 21.920 -0.756 -31.344 1.00 86.38 99 HIS A O 1
ATOM 780 N N . SER A 1 100 ? 21.124 -1.721 -29.474 1.00 88.06 100 SER A N 1
ATOM 781 C CA . SER A 1 100 ? 19.761 -1.803 -29.982 1.00 88.06 100 SER A CA 1
ATOM 782 C C . SER A 1 100 ? 19.156 -0.393 -30.122 1.00 88.06 100 SER A C 1
ATOM 784 O O . SER A 1 100 ? 19.189 0.390 -29.158 1.00 88.06 100 SER A O 1
ATOM 786 N N . PRO A 1 101 ? 18.517 -0.071 -31.264 1.00 85.00 101 PRO A N 1
ATOM 787 C CA . PRO A 1 101 ? 17.813 1.198 -31.459 1.00 85.00 101 PRO A CA 1
ATOM 788 C C . PRO A 1 101 ? 16.726 1.468 -30.407 1.00 85.00 101 PRO A C 1
ATOM 790 O O . PRO A 1 101 ? 16.409 2.622 -30.104 1.00 85.00 101 PRO A O 1
ATOM 793 N N . GLU A 1 102 ? 16.131 0.417 -29.838 1.00 83.94 102 GLU A N 1
ATOM 794 C CA . GLU A 1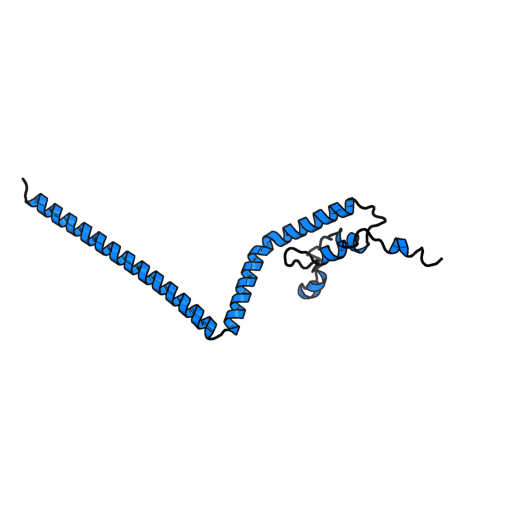 102 ? 15.104 0.537 -28.800 1.00 83.94 102 GLU A CA 1
ATOM 795 C C . GLU A 1 102 ? 15.684 0.976 -27.453 1.00 83.94 102 GLU A C 1
ATOM 797 O O . GLU A 1 102 ? 15.122 1.858 -26.796 1.00 83.94 102 GLU A O 1
ATOM 802 N N . ALA A 1 103 ? 16.831 0.415 -27.062 1.00 84.19 103 ALA A N 1
ATOM 803 C CA . ALA A 1 103 ? 17.512 0.766 -25.819 1.00 84.19 103 ALA A CA 1
ATOM 804 C C . ALA A 1 103 ? 18.039 2.213 -25.861 1.00 84.19 103 ALA A C 1
ATOM 806 O O . ALA A 1 103 ? 17.896 2.967 -24.890 1.00 84.19 103 ALA A O 1
ATOM 807 N N . ASP A 1 104 ? 18.557 2.642 -27.016 1.00 84.75 104 ASP A N 1
ATOM 808 C CA . ASP A 1 104 ? 19.060 4.004 -27.224 1.00 84.75 104 ASP A CA 1
ATOM 809 C C . ASP A 1 104 ? 17.950 5.070 -27.202 1.00 84.75 104 ASP A C 1
ATOM 811 O O . ASP A 1 104 ? 18.166 6.172 -26.689 1.00 84.75 104 ASP A O 1
ATOM 815 N N . ARG A 1 105 ? 16.734 4.740 -27.654 1.00 80.81 105 ARG A N 1
ATOM 816 C CA . ARG A 1 105 ? 15.558 5.627 -27.566 1.00 80.81 105 ARG A CA 1
ATOM 817 C C . ARG A 1 105 ? 15.186 5.954 -26.119 1.00 80.81 105 ARG A C 1
ATOM 819 O O . ARG A 1 105 ? 14.884 7.100 -25.799 1.00 80.81 105 ARG A O 1
ATOM 826 N N . ILE A 1 106 ? 15.237 4.957 -25.237 1.00 76.75 106 ILE A N 1
ATOM 827 C CA . ILE A 1 106 ? 14.863 5.089 -23.818 1.00 76.75 106 ILE A CA 1
ATOM 828 C C . ILE A 1 106 ? 15.956 5.802 -23.001 1.00 76.75 106 ILE A C 1
ATOM 830 O O . ILE A 1 106 ? 15.676 6.381 -21.950 1.00 76.75 106 ILE A O 1
ATOM 834 N N . ARG A 1 107 ? 17.197 5.854 -23.509 1.00 70.12 107 ARG A N 1
ATOM 835 C CA . ARG A 1 107 ? 18.323 6.598 -22.908 1.00 70.12 107 ARG A CA 1
ATOM 836 C C . ARG A 1 107 ? 18.039 8.091 -22.740 1.00 70.12 107 ARG A C 1
ATOM 838 O O . ARG A 1 107 ? 18.568 8.727 -21.821 1.00 70.12 107 ARG A O 1
ATOM 845 N N . ILE A 1 108 ? 17.253 8.656 -23.653 1.00 65.88 108 ILE A N 1
ATOM 846 C CA . ILE A 1 108 ? 16.999 10.090 -23.770 1.00 65.88 108 ILE A CA 1
ATOM 847 C C . ILE A 1 108 ? 15.617 10.381 -23.181 1.00 65.88 108 ILE A C 1
ATOM 849 O O . ILE A 1 108 ? 14.615 10.436 -23.887 1.00 65.88 108 ILE A O 1
ATOM 853 N N . TYR A 1 109 ? 15.546 10.557 -21.860 1.00 61.53 109 TYR A N 1
ATOM 854 C CA . TYR A 1 109 ? 14.322 11.049 -21.227 1.00 61.53 109 TYR A CA 1
ATOM 855 C C . TYR A 1 109 ? 14.146 12.519 -21.631 1.00 61.53 109 TYR A C 1
ATOM 857 O O . TYR A 1 109 ? 14.778 13.409 -21.060 1.00 61.53 109 TYR A O 1
ATOM 865 N N . HIS A 1 110 ? 13.377 12.778 -22.690 1.00 55.22 110 HIS A N 1
ATOM 866 C CA . HIS A 1 110 ? 13.104 14.137 -23.147 1.00 55.22 110 HIS A CA 1
ATOM 867 C C . HIS A 1 110 ? 12.401 14.933 -22.039 1.00 55.22 110 HIS A C 1
ATOM 869 O O . HIS A 1 110 ? 11.494 14.433 -21.371 1.00 55.22 110 HIS A O 1
ATOM 875 N N . SER A 1 111 ? 12.812 16.188 -21.842 1.00 51.19 111 SER A N 1
ATOM 876 C CA . SER A 1 111 ? 12.099 17.118 -20.968 1.00 51.19 111 SER A CA 1
ATOM 877 C C . SER A 1 111 ? 10.730 17.410 -21.580 1.00 51.19 111 SER A C 1
ATOM 879 O O . SER A 1 111 ? 10.640 18.100 -22.595 1.00 51.19 111 SER A O 1
ATOM 881 N N . GLN A 1 112 ? 9.668 16.872 -20.986 1.00 60.12 112 GLN A N 1
ATOM 882 C CA . GLN A 1 112 ? 8.302 17.225 -21.356 1.00 60.12 112 GLN A CA 1
ATOM 883 C C . GLN A 1 112 ? 7.995 18.614 -20.779 1.00 60.12 112 GLN A C 1
ATOM 885 O O . GLN A 1 112 ? 7.741 18.752 -19.583 1.00 60.12 112 GLN A O 1
ATOM 890 N N . ASP A 1 113 ? 8.090 19.654 -21.606 1.00 60.75 113 ASP A N 1
ATOM 891 C CA . ASP A 1 113 ? 7.735 21.020 -21.215 1.00 60.75 113 ASP A CA 1
ATOM 892 C C . ASP A 1 113 ? 6.214 21.115 -20.995 1.00 60.75 113 ASP A C 1
ATOM 894 O O . ASP A 1 113 ? 5.417 20.747 -21.862 1.00 60.75 113 ASP A O 1
ATOM 898 N N . ALA A 1 114 ? 5.803 21.599 -19.821 1.00 59.62 114 ALA A N 1
ATOM 899 C CA . ALA A 1 114 ? 4.399 21.729 -19.438 1.00 59.62 114 ALA A CA 1
ATOM 900 C C . ALA A 1 114 ? 3.620 22.708 -20.335 1.00 59.62 114 ALA A C 1
ATOM 902 O O . ALA A 1 114 ? 2.394 22.647 -20.382 1.00 59.62 114 ALA A O 1
ATOM 903 N N . ASN A 1 115 ? 4.317 23.595 -21.050 1.00 70.00 115 ASN A N 1
ATOM 904 C CA . ASN A 1 115 ? 3.710 24.646 -21.862 1.00 70.00 115 ASN A CA 1
ATOM 905 C C . ASN A 1 115 ? 3.275 24.186 -23.269 1.00 70.00 115 ASN A C 1
ATOM 907 O O . ASN A 1 115 ? 2.713 24.983 -24.017 1.00 70.00 115 ASN A O 1
ATOM 911 N N . MET A 1 116 ? 3.549 22.929 -23.646 1.00 66.50 116 MET A N 1
ATOM 912 C CA . MET A 1 116 ? 3.254 22.377 -24.981 1.00 66.50 116 MET A CA 1
ATOM 913 C C . MET A 1 116 ? 2.174 21.285 -24.994 1.00 66.50 116 MET A C 1
ATOM 915 O O . MET A 1 116 ? 1.914 20.714 -26.050 1.00 66.50 116 MET A O 1
ATOM 919 N N . LYS A 1 117 ? 1.564 20.969 -23.847 1.00 65.19 117 LYS A N 1
ATOM 920 C CA . LYS A 1 117 ? 0.594 19.872 -23.745 1.00 65.19 117 LYS A CA 1
ATOM 921 C C . LYS A 1 117 ? -0.820 20.334 -24.076 1.00 65.19 117 LYS A C 1
ATOM 923 O O . LYS A 1 117 ? -1.230 21.424 -23.672 1.00 65.19 117 LYS A O 1
ATOM 928 N N . ASP A 1 118 ? -1.552 19.495 -24.803 1.00 68.31 118 ASP A N 1
ATOM 929 C CA . ASP A 1 118 ? -2.958 19.713 -25.119 1.00 68.31 118 ASP A CA 1
ATOM 930 C C . ASP A 1 118 ? -3.807 19.353 -23.877 1.00 68.31 118 ASP A C 1
ATOM 932 O O . ASP A 1 118 ? -3.323 19.290 -22.739 1.00 68.31 118 ASP A O 1
ATOM 936 N N . ALA A 1 119 ? -5.116 19.144 -24.035 1.00 76.94 119 ALA A N 1
ATOM 937 C CA . ALA A 1 119 ? -5.955 18.746 -22.907 1.00 76.94 119 ALA A CA 1
ATOM 938 C C . ALA A 1 119 ? -5.459 17.423 -22.283 1.00 76.94 119 ALA A C 1
ATOM 940 O O . ALA A 1 119 ? -5.425 16.391 -22.951 1.00 76.94 119 ALA A O 1
ATOM 941 N N . TRP A 1 120 ? -5.190 17.431 -20.974 1.00 69.31 120 TRP A N 1
ATOM 942 C CA . TRP A 1 120 ? -4.532 16.341 -20.233 1.00 69.31 120 TRP A CA 1
ATOM 943 C C . TRP A 1 120 ? -5.129 14.928 -20.392 1.00 69.31 120 TRP A C 1
ATOM 945 O O . TRP A 1 120 ? -4.457 13.934 -20.139 1.00 69.31 120 TRP A O 1
ATOM 955 N N . TRP A 1 121 ? -6.392 14.812 -20.804 1.00 72.00 121 TRP A N 1
ATOM 956 C CA . TRP A 1 121 ? -7.077 13.537 -21.041 1.00 72.00 121 TRP A CA 1
ATOM 957 C C . TRP A 1 121 ? -6.756 12.899 -22.401 1.00 72.00 121 TRP A C 1
ATOM 959 O O . TRP A 1 121 ? -6.948 11.694 -22.562 1.00 72.00 121 TRP A O 1
ATOM 969 N N . ARG A 1 122 ? -6.348 13.698 -23.396 1.00 73.38 122 ARG A N 1
ATOM 970 C CA . ARG A 1 122 ? -6.038 13.232 -24.761 1.00 73.38 122 ARG A CA 1
ATOM 971 C C . ARG A 1 122 ? -4.623 12.670 -24.823 1.00 73.38 122 ARG A C 1
ATOM 973 O O . ARG A 1 122 ? -4.432 11.585 -25.364 1.00 73.38 122 ARG A O 1
ATOM 980 N N . ASP A 1 123 ? -3.708 13.339 -24.134 1.00 71.81 123 ASP A N 1
ATOM 981 C CA . ASP A 1 123 ? -2.280 13.018 -24.147 1.00 71.81 123 ASP A CA 1
ATOM 982 C C . ASP A 1 123 ? -1.908 11.982 -23.078 1.00 71.81 123 ASP A C 1
ATOM 984 O O . ASP A 1 123 ? -0.796 11.471 -23.062 1.00 71.81 123 ASP A O 1
ATOM 988 N N . LEU A 1 124 ? -2.851 11.587 -22.212 1.00 69.06 124 LEU A N 1
ATOM 989 C CA . LEU A 1 124 ? -2.601 10.642 -21.119 1.00 69.06 124 LEU A CA 1
ATOM 990 C C . LEU A 1 124 ? -1.988 9.318 -21.603 1.00 69.06 124 LEU A C 1
ATOM 992 O O . LEU A 1 124 ? -1.187 8.724 -20.896 1.00 69.06 124 LEU A O 1
ATOM 996 N N . ARG A 1 125 ? -2.357 8.833 -22.795 1.00 65.81 125 ARG A N 1
ATOM 997 C CA . ARG A 1 125 ? -1.760 7.608 -23.355 1.00 65.81 125 ARG A CA 1
ATOM 998 C C . ARG A 1 125 ? -0.362 7.821 -23.931 1.00 65.81 125 ARG A C 1
ATOM 1000 O O . ARG A 1 125 ? 0.402 6.866 -23.965 1.00 65.81 125 ARG A O 1
ATOM 1007 N N . GLU A 1 126 ? -0.058 9.028 -24.385 1.00 69.12 126 GLU A N 1
ATOM 1008 C CA . GLU A 1 126 ? 1.211 9.379 -25.030 1.00 69.12 126 GLU A CA 1
ATOM 1009 C C . GLU A 1 126 ? 2.260 9.830 -23.999 1.00 69.12 126 GLU A C 1
ATOM 1011 O O . GLU A 1 126 ? 3.455 9.637 -24.200 1.00 69.12 126 GLU A O 1
ATOM 1016 N N . ASP A 1 127 ? 1.810 10.339 -22.850 1.00 70.06 127 ASP A N 1
ATOM 1017 C CA . ASP A 1 127 ? 2.650 10.788 -21.737 1.00 70.06 127 ASP A CA 1
ATOM 1018 C C . ASP A 1 127 ? 3.074 9.669 -20.768 1.00 70.06 127 ASP A C 1
ATOM 1020 O O . ASP A 1 127 ? 3.984 9.867 -19.957 1.00 70.06 127 ASP A O 1
ATOM 1024 N N . ILE A 1 128 ? 2.428 8.496 -20.809 1.00 71.44 128 ILE A N 1
ATOM 1025 C CA . ILE A 1 128 ? 2.810 7.353 -19.966 1.00 71.44 128 ILE A CA 1
ATOM 1026 C C . ILE A 1 128 ? 4.091 6.731 -20.528 1.00 71.44 128 ILE A C 1
ATOM 1028 O O . ILE A 1 128 ? 4.070 6.024 -21.531 1.00 71.44 128 ILE A O 1
ATOM 1032 N N . VAL A 1 129 ? 5.210 6.975 -19.844 1.00 74.50 129 VAL A N 1
ATOM 1033 C CA . VAL A 1 129 ? 6.532 6.466 -20.245 1.00 74.50 129 VAL A CA 1
ATOM 1034 C C . VAL A 1 129 ? 6.747 5.005 -19.833 1.00 74.50 129 VAL A C 1
ATOM 1036 O O . VAL A 1 129 ? 7.320 4.222 -20.590 1.00 74.50 129 VAL A O 1
ATOM 1039 N N . ASP A 1 130 ? 6.301 4.617 -18.636 1.00 76.81 130 ASP A N 1
ATOM 1040 C CA . ASP A 1 130 ? 6.438 3.250 -18.122 1.00 76.81 130 ASP A CA 1
ATOM 1041 C C . ASP A 1 130 ? 5.393 2.961 -17.030 1.00 76.81 130 ASP A C 1
ATOM 1043 O O . ASP A 1 130 ? 4.866 3.872 -16.387 1.00 76.81 130 ASP A O 1
ATOM 1047 N N . ILE A 1 131 ? 5.103 1.680 -16.807 1.00 80.31 131 ILE A N 1
ATOM 1048 C CA . ILE A 1 131 ? 4.213 1.181 -15.762 1.00 80.31 131 ILE A CA 1
ATOM 1049 C C . ILE A 1 131 ? 5.073 0.411 -14.761 1.00 80.31 131 ILE A C 1
ATOM 1051 O O . ILE A 1 131 ? 5.622 -0.646 -15.074 1.00 80.31 131 ILE A O 1
ATOM 1055 N N . GLY A 1 132 ? 5.184 0.947 -13.546 1.00 76.25 132 GLY A N 1
ATOM 1056 C CA . GLY A 1 132 ? 5.876 0.303 -12.433 1.00 76.25 132 GLY A CA 1
ATOM 1057 C C . GLY A 1 132 ? 4.909 -0.519 -11.586 1.00 76.25 132 GLY A C 1
ATOM 1058 O O . GLY A 1 132 ? 4.000 0.039 -10.973 1.00 76.25 132 GLY A O 1
ATOM 1059 N N . ALA A 1 133 ? 5.106 -1.836 -11.514 1.00 72.19 133 ALA A N 1
ATOM 1060 C CA . ALA A 1 133 ? 4.377 -2.696 -10.581 1.00 72.19 133 ALA 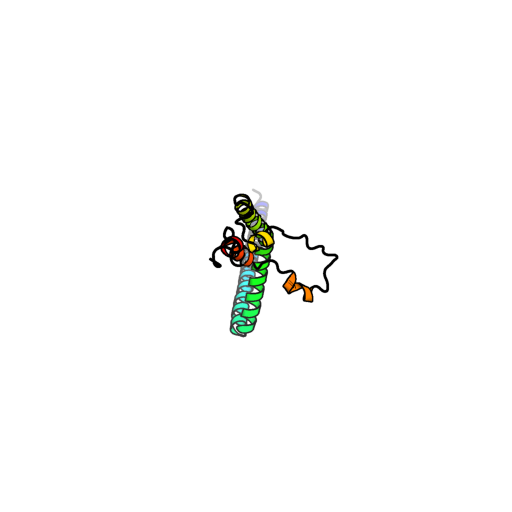A CA 1
ATOM 1061 C C . ALA A 1 133 ? 5.306 -3.758 -9.977 1.00 72.19 133 ALA A C 1
ATOM 1063 O O . ALA A 1 133 ? 6.236 -4.228 -10.627 1.00 72.19 133 ALA A O 1
ATOM 1064 N N . PHE A 1 134 ? 5.068 -4.120 -8.710 1.00 71.12 134 PHE A N 1
ATOM 1065 C CA . PHE A 1 134 ? 5.862 -5.117 -7.971 1.00 71.12 134 PHE A CA 1
ATOM 1066 C C . PHE A 1 134 ? 7.379 -4.839 -7.943 1.00 71.12 134 PHE A C 1
ATOM 1068 O O . PHE A 1 134 ? 8.182 -5.769 -7.939 1.00 71.12 134 PHE A O 1
ATOM 1075 N N . GLY A 1 135 ? 7.782 -3.563 -7.940 1.00 70.31 135 GLY A N 1
ATOM 1076 C CA . GLY A 1 135 ? 9.198 -3.173 -7.960 1.00 70.31 135 GLY A CA 1
ATOM 1077 C C . GLY A 1 135 ? 9.891 -3.381 -9.313 1.00 70.31 135 GLY A C 1
ATOM 1078 O O . GLY A 1 135 ? 11.117 -3.351 -9.376 1.00 70.31 135 GLY A O 1
ATOM 1079 N N . ARG A 1 136 ? 9.134 -3.597 -10.398 1.00 75.06 136 ARG A N 1
ATOM 1080 C CA . ARG A 1 136 ? 9.664 -3.723 -11.759 1.00 75.06 136 ARG A CA 1
ATOM 1081 C C . ARG A 1 136 ? 9.038 -2.692 -12.695 1.00 75.06 136 ARG A C 1
ATOM 1083 O O . ARG A 1 136 ? 7.828 -2.481 -12.687 1.00 75.06 13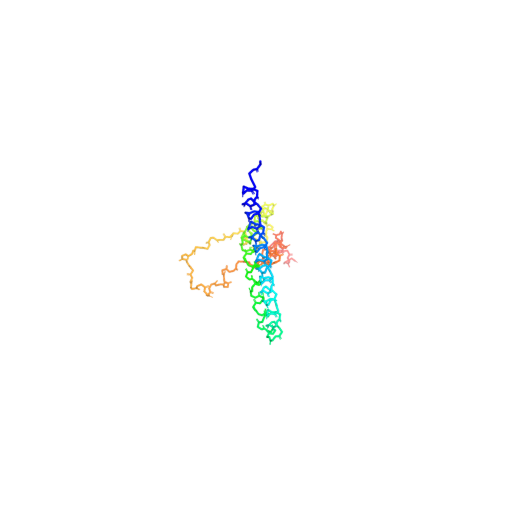6 ARG A O 1
ATOM 1090 N N . TRP A 1 137 ? 9.889 -2.108 -13.530 1.00 85.56 137 TRP A N 1
ATOM 1091 C CA . TRP A 1 137 ? 9.538 -1.22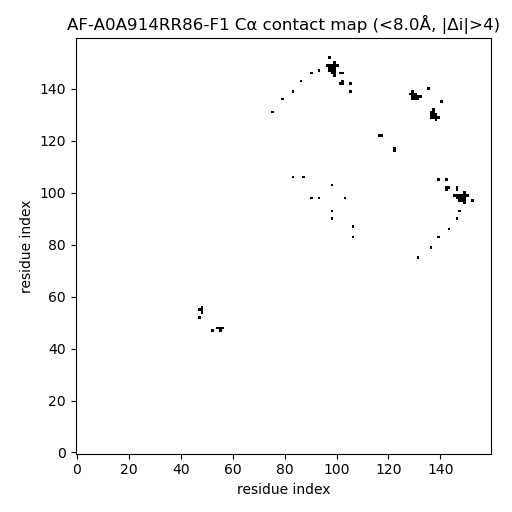4 -14.639 1.00 85.56 137 TRP A CA 1
ATOM 1092 C C . TRP A 1 137 ? 9.435 -2.058 -15.909 1.00 85.56 137 TRP A C 1
ATOM 1094 O O . TRP A 1 137 ? 10.430 -2.650 -16.336 1.00 85.56 137 TRP A O 1
ATOM 1104 N N . TYR A 1 138 ? 8.228 -2.227 -16.442 1.00 85.69 138 TYR A N 1
ATOM 1105 C CA . TYR A 1 138 ? 7.979 -3.234 -17.474 1.00 85.69 138 TYR A CA 1
ATOM 1106 C C . TYR A 1 138 ? 8.499 -2.801 -18.846 1.00 85.69 138 TYR A C 1
ATOM 1108 O O . TYR A 1 138 ? 9.158 -3.609 -19.500 1.00 85.69 138 TYR A O 1
ATOM 1116 N N . ASN A 1 139 ? 8.281 -1.546 -19.247 1.00 84.88 139 ASN A N 1
ATOM 1117 C CA . ASN A 1 139 ? 8.751 -1.016 -20.528 1.00 84.88 139 ASN A CA 1
ATOM 1118 C C . ASN A 1 139 ? 10.289 -0.961 -20.554 1.00 84.88 139 ASN A C 1
ATOM 1120 O O . ASN A 1 139 ? 10.930 -1.570 -21.409 1.00 84.88 139 ASN A O 1
ATOM 1124 N N . LEU A 1 140 ? 10.896 -0.362 -19.523 1.00 85.06 140 LEU A N 1
ATOM 1125 C CA . LEU A 1 140 ? 12.349 -0.303 -19.352 1.00 85.06 140 LEU A CA 1
ATOM 1126 C C . LEU A 1 140 ? 12.986 -1.692 -19.197 1.00 85.06 140 LEU A C 1
ATOM 1128 O O . LEU A 1 140 ? 14.127 -1.921 -19.593 1.00 85.06 140 LEU A O 1
ATOM 1132 N N . SER A 1 141 ? 12.304 -2.653 -18.573 1.00 86.00 141 SER A N 1
ATOM 1133 C CA . SER A 1 141 ? 12.845 -4.009 -18.476 1.00 86.00 141 SER A CA 1
ATOM 1134 C C . SER A 1 141 ? 12.785 -4.760 -19.798 1.00 86.00 141 SER A C 1
ATOM 1136 O O . SER A 1 141 ? 13.608 -5.655 -19.970 1.00 86.00 141 SER A O 1
ATOM 1138 N N . GLN A 1 142 ? 11.810 -4.482 -20.658 1.00 87.00 142 GLN A N 1
ATOM 1139 C CA . GLN A 1 142 ? 11.652 -5.181 -21.928 1.00 87.00 142 GLN A CA 1
ATOM 1140 C C . GLN A 1 142 ? 12.686 -4.694 -22.944 1.00 87.00 142 GLN A C 1
ATOM 1142 O O . GLN A 1 142 ? 13.386 -5.517 -23.526 1.00 87.00 142 GLN A O 1
ATOM 1147 N N . SER A 1 143 ? 12.878 -3.378 -23.052 1.00 83.88 143 SER A N 1
ATOM 1148 C CA . SER A 1 143 ? 13.830 -2.778 -23.996 1.00 83.88 143 SER A CA 1
ATOM 1149 C C . SER A 1 143 ? 15.296 -3.132 -23.729 1.00 83.88 143 SER A C 1
ATOM 1151 O O . SER A 1 143 ? 16.153 -2.958 -24.586 1.00 83.88 143 SER A O 1
ATOM 1153 N N . PHE A 1 144 ? 15.599 -3.599 -22.517 1.00 86.75 144 PHE A N 1
ATOM 1154 C CA . PHE A 1 144 ? 16.943 -3.979 -22.092 1.00 86.75 144 PHE A CA 1
ATOM 1155 C C . PHE A 1 144 ? 17.202 -5.490 -22.133 1.00 86.75 144 PHE A C 1
ATOM 1157 O O . PHE A 1 144 ? 18.253 -5.921 -21.672 1.00 86.75 144 PHE A O 1
ATOM 1164 N N . GLN A 1 145 ? 16.275 -6.312 -22.640 1.00 87.25 145 GLN A N 1
ATOM 1165 C CA . GLN A 1 145 ? 16.528 -7.755 -22.781 1.00 87.25 145 GLN A CA 1
ATOM 1166 C C . GLN A 1 145 ? 17.564 -8.056 -23.871 1.00 87.25 145 GLN A C 1
ATOM 1168 O O . GLN A 1 145 ? 18.400 -8.923 -23.658 1.00 87.25 145 GLN A O 1
ATOM 1173 N N . ASN A 1 146 ? 17.547 -7.297 -24.972 1.00 88.19 146 ASN A N 1
ATOM 1174 C CA . ASN A 1 146 ? 18.442 -7.462 -26.124 1.00 88.19 146 ASN A CA 1
ATOM 1175 C C . ASN A 1 146 ? 19.143 -6.131 -26.454 1.00 88.19 146 ASN A C 1
ATOM 1177 O O . ASN A 1 146 ? 19.097 -5.653 -27.583 1.00 88.19 146 ASN A O 1
ATOM 1181 N N . TYR A 1 147 ? 19.705 -5.461 -25.444 1.00 85.12 147 TYR A N 1
ATOM 1182 C CA . TYR A 1 147 ? 20.249 -4.103 -25.602 1.00 85.12 147 TYR A CA 1
ATOM 1183 C C . TYR A 1 147 ? 21.570 -4.045 -26.389 1.00 85.12 147 TYR A C 1
ATOM 1185 O O . TYR A 1 147 ? 21.927 -2.983 -26.895 1.00 85.12 147 TYR A O 1
ATOM 1193 N N . ASP A 1 148 ? 22.274 -5.170 -26.477 1.00 85.31 148 ASP A N 1
ATOM 1194 C CA . ASP A 1 148 ? 23.560 -5.391 -27.145 1.00 85.31 148 ASP A CA 1
ATOM 1195 C C . ASP A 1 148 ? 23.423 -6.106 -28.502 1.00 85.31 148 ASP A C 1
ATOM 1197 O O . ASP A 1 148 ? 24.419 -6.528 -29.090 1.00 85.31 148 ASP A O 1
ATOM 1201 N N . VAL A 1 149 ? 22.191 -6.259 -28.995 1.00 86.94 149 VAL A N 1
ATOM 1202 C CA . VAL A 1 149 ? 21.894 -6.856 -30.298 1.00 86.94 149 VAL A CA 1
ATOM 1203 C C . VAL A 1 149 ? 21.383 -5.766 -31.232 1.00 86.94 149 VAL A C 1
ATOM 1205 O O . VAL A 1 149 ? 20.327 -5.177 -30.995 1.00 86.94 149 VAL A O 1
ATOM 1208 N N . ASN A 1 150 ? 22.119 -5.528 -32.316 1.00 85.12 150 ASN A N 1
ATOM 1209 C CA . ASN A 1 150 ? 21.709 -4.627 -33.384 1.00 85.12 150 ASN A CA 1
ATOM 1210 C C . ASN A 1 150 ? 21.349 -5.427 -34.647 1.00 85.12 150 ASN A C 1
ATOM 1212 O O . ASN A 1 150 ? 22.224 -5.962 -35.324 1.00 85.12 150 ASN A O 1
ATOM 1216 N N . GLU A 1 151 ? 20.055 -5.513 -34.967 1.00 82.94 151 GLU A N 1
ATOM 1217 C CA . GLU A 1 151 ? 19.559 -6.250 -36.142 1.00 82.94 151 GLU A CA 1
ATOM 1218 C C . GLU A 1 151 ? 20.072 -5.662 -37.470 1.00 82.94 151 GLU A C 1
ATOM 1220 O O . GLU A 1 151 ? 20.276 -6.399 -38.437 1.00 82.94 151 GLU A O 1
ATOM 1225 N N . ASP A 1 152 ? 20.384 -4.361 -37.506 1.00 82.06 152 ASP A N 1
ATOM 1226 C CA . ASP A 1 152 ? 20.920 -3.692 -38.697 1.00 82.06 152 ASP A CA 1
ATOM 1227 C C . ASP A 1 152 ? 22.309 -4.223 -39.106 1.00 82.06 152 ASP A C 1
ATOM 1229 O O . ASP A 1 152 ? 22.682 -4.147 -40.283 1.00 82.06 152 ASP A O 1
ATOM 1233 N N . GLU A 1 153 ? 23.061 -4.817 -38.170 1.00 74.50 153 GLU A N 1
ATOM 1234 C CA . GLU A 1 153 ? 24.357 -5.449 -38.454 1.00 74.50 153 GLU A CA 1
ATOM 1235 C C . GLU A 1 153 ? 24.219 -6.755 -39.252 1.00 74.50 153 GLU A C 1
ATOM 1237 O O . GLU A 1 153 ? 25.118 -7.111 -40.016 1.00 74.50 153 GLU A O 1
ATOM 1242 N N . PHE A 1 154 ? 23.094 -7.461 -39.121 1.00 78.56 154 PHE A N 1
ATOM 1243 C CA . PHE A 1 154 ? 22.898 -8.783 -39.728 1.00 78.56 154 PHE A CA 1
ATOM 1244 C C . PHE A 1 154 ? 22.223 -8.718 -41.105 1.00 78.56 154 PHE A C 1
ATOM 1246 O O . PHE A 1 154 ? 22.473 -9.578 -41.949 1.00 78.56 154 PHE A O 1
ATOM 1253 N N . ASN A 1 155 ? 21.483 -7.642 -41.386 1.00 72.56 155 ASN A N 1
ATOM 1254 C CA . ASN A 1 155 ? 20.717 -7.445 -42.625 1.00 72.56 155 ASN A CA 1
ATOM 1255 C C . ASN A 1 155 ? 21.561 -7.395 -43.921 1.00 72.56 155 ASN A C 1
ATOM 1257 O O . ASN A 1 155 ? 21.011 -7.473 -45.017 1.00 72.56 155 ASN A O 1
ATOM 1261 N N . HIS A 1 156 ? 22.889 -7.273 -43.826 1.00 63.62 156 HIS A N 1
ATOM 1262 C CA . HIS A 1 156 ? 23.796 -7.230 -44.983 1.00 63.62 156 HIS A CA 1
ATOM 1263 C C . HIS A 1 156 ? 24.361 -8.607 -45.382 1.00 63.62 156 HIS A C 1
ATOM 1265 O O . HIS A 1 156 ? 24.994 -8.722 -46.432 1.00 63.62 156 HIS A O 1
ATOM 1271 N N . ASN A 1 157 ? 24.142 -9.649 -44.570 1.00 59.66 157 ASN A N 1
ATOM 1272 C CA . ASN A 1 157 ? 24.752 -10.971 -44.760 1.00 59.66 157 ASN A CA 1
ATOM 1273 C C . ASN A 1 157 ? 23.803 -12.006 -45.398 1.00 59.66 157 ASN A C 1
ATOM 1275 O O . ASN A 1 157 ? 24.271 -13.042 -45.862 1.00 59.66 157 ASN A O 1
ATOM 1279 N N . ASP A 1 158 ? 22.502 -11.710 -45.483 1.00 59.62 158 ASP A N 1
ATOM 1280 C CA . ASP A 1 158 ? 21.468 -12.637 -45.980 1.00 59.62 158 ASP A CA 1
ATOM 1281 C C . ASP A 1 158 ? 21.222 -12.545 -47.500 1.00 59.62 158 ASP A C 1
ATOM 1283 O O . ASP A 1 158 ? 20.437 -13.308 -48.063 1.00 59.62 158 ASP A O 1
ATOM 1287 N N . THR A 1 159 ? 21.886 -11.612 -48.190 1.00 58.06 159 THR A N 1
ATOM 1288 C CA . THR A 1 159 ? 21.763 -11.402 -49.646 1.00 58.06 159 THR A CA 1
ATOM 1289 C C . THR A 1 159 ? 22.910 -12.009 -50.468 1.00 58.06 159 THR A C 1
ATOM 1291 O O . THR A 1 159 ? 23.100 -11.603 -51.615 1.00 58.06 159 THR A O 1
ATOM 1294 N N . SER A 1 160 ? 23.691 -12.940 -49.900 1.00 53.38 160 SER A N 1
ATOM 1295 C CA . SER A 1 160 ? 24.774 -13.664 -50.602 1.00 53.38 160 SER A CA 1
ATOM 1296 C C . SER A 1 160 ? 24.372 -15.077 -51.012 1.00 53.38 160 SER A C 1
ATOM 1298 O O . SER A 1 160 ? 23.762 -15.780 -50.179 1.00 53.38 160 SER A O 1
#

Foldseek 3Di:
DDPVVVVVVVVVVVVVVVVVVVVVVVVVVVVVVVVVVVVVVVVVLVVVCVVCVPVNVVVVVVVVVVVVCVVCVVCVVVLVVVLLVVLLVVVVVADPVQFAPLSVVLNPPDPPDPVPDDPCVVCVVVPCPFDDDPSDTDSNVVSPPRGRHYPVVVVVPPPD

Sequence (160 aa):
MNFEGVNQCLVAMGRISAFTWRWCLRFVDYWKNIGNDYRTVCVDVIGGCKERPVKATMIATALAALAYAAYFTGCVIMDMLNALTERRQVMVLVPNSIHSPEADRIRIYHSQDANMKDAWWRDLREDIVDIGAFGRWYNLSQSFQNYDVNEDEFNHNDTS

Secondary structure (DSSP, 8-state):
--HHHHHHHHHHHHHHHHHHHHHHHHHHHHHHHHHHHHHHHHHHHHHHHHH-HHHHHHHHHHHHHHHHHHHHHHHHHHHHHHHHHHHHHHHHTS-GGG--HHHHHHH------GGG---TTTTHHHH----EETTEEHHHHHHTTTTT--GGGTTTSTT-

InterPro domains:
  IPR019322 Mitochondrial import inner membrane translocase subunit Tim29 [PF10171] (26-105)
  IPR019322 Mitochondrial import inner membrane translocase subunit Tim29 [PF10171] (106-151)
  IPR019322 Mitochondrial import inner membrane translocase subunit Tim29 [PTHR21435] (23-104)

pLDDT: mean 81.13, std 11.13, range [51.19, 97.12]

Solvent-accessible surface area (backbone atoms only — not comparable to full-atom values): 9450 Å² total; per-residue (Å²): 133,70,67,68,62,56,54,53,50,54,54,51,51,53,52,51,53,54,49,53,52,52,50,53,52,51,52,53,51,48,53,51,50,53,53,50,51,55,49,49,52,53,51,50,52,55,46,49,38,68,76,37,47,70,62,42,50,55,51,51,51,50,52,49,49,50,54,49,45,69,65,41,62,76,48,50,62,55,54,51,53,49,54,52,49,56,53,49,56,57,55,70,76,49,62,81,84,38,40,13,72,62,36,59,56,67,71,58,78,72,86,80,61,81,89,76,64,74,66,72,80,74,47,50,76,76,68,58,81,66,58,76,54,97,95,41,48,52,52,69,53,55,42,55,72,55,36,74,49,34,69,81,75,55,72,76,66,79,84,118

Organism: Parascaris equorum (NCBI:txid6256)